Protein AF-A0A371WM91-F1 (afdb_monomer_lite)

Structure (mmCIF, N/CA/C/O backbone):
data_AF-A0A371WM91-F1
#
_entry.id   AF-A0A371WM91-F1
#
loop_
_atom_site.group_PDB
_atom_site.id
_atom_site.type_symbol
_atom_site.label_atom_id
_atom_site.label_alt_id
_atom_site.label_comp_id
_atom_site.label_asym_id
_atom_site.label_entity_id
_atom_site.label_seq_id
_atom_site.pdbx_PDB_ins_code
_atom_site.Cartn_x
_atom_site.Cartn_y
_atom_site.Cartn_z
_atom_site.occupancy
_atom_site.B_iso_or_equiv
_atom_site.auth_seq_id
_atom_site.auth_comp_id
_atom_site.auth_asym_id
_atom_site.auth_atom_id
_atom_site.pdbx_PDB_model_num
ATOM 1 N N . MET A 1 1 ? 19.355 2.948 -16.212 1.00 55.41 1 MET A N 1
ATOM 2 C CA . MET A 1 1 ? 19.288 2.008 -15.069 1.00 55.41 1 MET A CA 1
ATOM 3 C C . MET A 1 1 ? 19.143 2.618 -13.661 1.00 55.41 1 MET A C 1
ATOM 5 O O . MET A 1 1 ? 18.776 1.876 -12.768 1.00 55.41 1 MET A O 1
ATOM 9 N N . ARG A 1 2 ? 19.406 3.915 -13.388 1.00 61.53 2 ARG A N 1
ATOM 10 C CA . ARG A 1 2 ? 19.290 4.474 -12.008 1.00 61.53 2 ARG A CA 1
ATOM 11 C C . ARG A 1 2 ? 18.017 5.289 -11.729 1.00 61.53 2 ARG A C 1
ATOM 13 O O . ARG A 1 2 ? 17.602 5.388 -10.582 1.00 61.53 2 ARG A O 1
ATOM 20 N N . THR A 1 3 ? 17.380 5.840 -12.759 1.00 77.94 3 THR A N 1
ATOM 21 C CA . THR A 1 3 ? 16.224 6.744 -12.624 1.00 77.94 3 THR A CA 1
ATOM 22 C C . THR A 1 3 ? 14.927 6.024 -12.261 1.00 77.94 3 THR A C 1
ATOM 24 O O . THR A 1 3 ? 14.209 6.503 -11.393 1.00 77.94 3 THR A O 1
ATOM 27 N N . ILE A 1 4 ? 14.649 4.857 -12.851 1.00 74.75 4 ILE A N 1
ATOM 28 C CA . ILE A 1 4 ? 13.428 4.077 -12.567 1.00 74.75 4 ILE A CA 1
ATOM 29 C C . ILE A 1 4 ? 13.428 3.548 -11.131 1.00 74.75 4 ILE A C 1
ATOM 31 O O . ILE A 1 4 ? 12.414 3.619 -10.446 1.00 74.75 4 ILE A O 1
ATOM 35 N N . ILE A 1 5 ? 14.579 3.078 -10.647 1.00 75.06 5 ILE A N 1
ATOM 36 C CA . ILE A 1 5 ? 14.724 2.594 -9.269 1.00 75.06 5 ILE A CA 1
ATOM 37 C C . ILE A 1 5 ? 14.517 3.745 -8.274 1.00 75.06 5 ILE A C 1
ATOM 39 O O . ILE A 1 5 ? 13.787 3.589 -7.300 1.00 75.06 5 ILE A O 1
ATOM 43 N N . ALA A 1 6 ? 15.100 4.921 -8.529 1.00 81.69 6 ALA A N 1
ATOM 44 C CA . ALA A 1 6 ? 14.884 6.100 -7.688 1.00 81.69 6 ALA A CA 1
ATOM 45 C C . ALA A 1 6 ? 13.417 6.570 -7.707 1.00 81.69 6 ALA A C 1
ATOM 47 O O . ALA A 1 6 ? 12.848 6.840 -6.652 1.00 81.69 6 ALA A O 1
ATOM 48 N N . LEU A 1 7 ? 12.788 6.601 -8.889 1.00 81.19 7 LEU A N 1
ATOM 49 C CA . LEU A 1 7 ? 11.366 6.913 -9.046 1.00 81.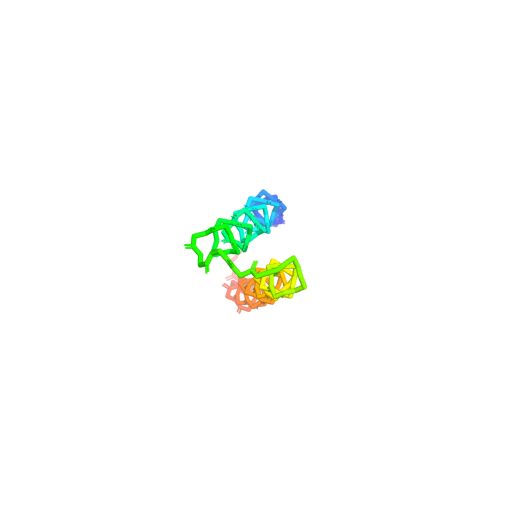19 7 LEU A CA 1
ATOM 50 C C . LEU A 1 7 ? 10.487 5.910 -8.290 1.00 81.19 7 LEU A C 1
ATOM 52 O O . LEU A 1 7 ? 9.503 6.306 -7.680 1.00 81.19 7 LEU A O 1
ATOM 56 N N . PHE A 1 8 ? 10.858 4.630 -8.286 1.00 80.75 8 PHE A N 1
ATOM 57 C CA . PHE A 1 8 ? 10.146 3.596 -7.545 1.00 80.75 8 PHE A CA 1
ATOM 58 C C . PHE A 1 8 ? 10.175 3.836 -6.033 1.00 80.75 8 PHE A C 1
ATOM 60 O O . PHE A 1 8 ? 9.129 3.764 -5.397 1.00 80.75 8 PHE A O 1
ATOM 67 N N . PHE A 1 9 ? 11.336 4.139 -5.448 1.00 81.81 9 PHE A N 1
ATOM 68 C CA . PHE A 1 9 ? 11.411 4.422 -4.011 1.00 81.81 9 PHE A CA 1
ATOM 69 C C . PHE A 1 9 ? 10.653 5.703 -3.633 1.00 81.81 9 PHE A C 1
ATOM 71 O O . PHE A 1 9 ? 10.004 5.740 -2.586 1.00 81.81 9 PHE A O 1
ATOM 78 N N . LEU A 1 10 ? 10.685 6.719 -4.501 1.00 88.19 10 LEU A N 1
ATOM 79 C CA . LEU A 1 10 ? 9.946 7.968 -4.321 1.00 88.19 10 LEU A CA 1
ATOM 80 C C . LEU A 1 10 ? 8.428 7.721 -4.376 1.00 88.19 10 LEU A C 1
ATOM 82 O O . LEU A 1 10 ? 7.744 7.824 -3.362 1.00 88.19 10 LEU A O 1
ATOM 86 N N . VAL A 1 11 ? 7.922 7.272 -5.527 1.00 85.75 11 VAL A N 1
ATOM 87 C CA . VAL A 1 11 ? 6.488 7.022 -5.748 1.00 85.75 11 VAL A CA 1
ATOM 88 C C . VAL A 1 11 ? 5.965 5.940 -4.809 1.00 85.75 11 VAL A C 1
ATOM 90 O O . VAL A 1 11 ? 4.829 6.010 -4.354 1.00 85.75 11 VAL A O 1
ATOM 93 N N . GLY A 1 12 ? 6.781 4.938 -4.486 1.00 85.81 12 GLY A N 1
ATOM 94 C CA . GLY A 1 12 ? 6.395 3.853 -3.594 1.00 85.81 12 GLY A CA 1
ATOM 95 C C . GLY A 1 12 ? 6.112 4.315 -2.174 1.00 85.81 12 GLY A C 1
ATOM 96 O O . GLY A 1 12 ? 5.101 3.920 -1.594 1.00 85.81 12 GLY A O 1
ATOM 97 N N . THR A 1 13 ? 6.961 5.180 -1.623 1.00 87.75 13 THR A N 1
ATOM 98 C CA . THR A 1 13 ? 6.746 5.723 -0.276 1.00 87.75 13 THR A CA 1
ATOM 99 C C . THR A 1 13 ? 5.568 6.697 -0.241 1.00 87.75 13 THR A C 1
ATOM 101 O O . THR A 1 13 ? 4.746 6.618 0.673 1.00 87.75 13 THR A O 1
ATOM 104 N N . GLU A 1 14 ? 5.410 7.533 -1.270 1.00 89.62 14 GLU A N 1
ATOM 105 C CA . GLU A 1 14 ? 4.268 8.446 -1.408 1.00 89.62 14 GLU A CA 1
ATOM 106 C C . GLU A 1 14 ? 2.935 7.700 -1.553 1.00 89.62 14 GLU A C 1
ATOM 108 O O . GLU A 1 14 ? 1.957 8.030 -0.882 1.00 89.62 14 GLU A O 1
ATOM 113 N N . PHE A 1 15 ? 2.893 6.658 -2.386 1.00 88.69 15 PHE A N 1
ATOM 114 C CA . PHE A 1 15 ? 1.675 5.901 -2.659 1.00 88.69 15 PHE A CA 1
ATOM 115 C C . PHE A 1 15 ? 1.213 5.084 -1.447 1.00 88.69 15 PHE A C 1
ATOM 117 O O . PHE A 1 15 ? 0.023 5.064 -1.134 1.00 88.69 15 PHE A O 1
ATOM 124 N N . VAL A 1 16 ? 2.144 4.452 -0.723 1.00 88.50 16 VAL A N 1
ATOM 125 C CA . VAL A 1 16 ? 1.822 3.722 0.515 1.00 88.50 16 VAL A CA 1
ATOM 126 C C . VAL A 1 16 ? 1.331 4.686 1.599 1.00 88.50 16 VAL A C 1
ATOM 128 O O . VAL A 1 16 ? 0.333 4.395 2.259 1.00 88.50 16 VAL A O 1
ATOM 131 N N . GLY A 1 17 ? 1.970 5.853 1.745 1.00 89.06 17 GLY A N 1
ATOM 132 C CA . GLY A 1 17 ? 1.528 6.892 2.678 1.00 89.06 17 GLY A CA 1
ATOM 133 C C . GLY A 1 17 ? 0.140 7.445 2.340 1.00 89.06 17 GLY A C 1
ATOM 134 O O . GLY A 1 17 ? -0.709 7.568 3.223 1.00 89.06 17 GLY A O 1
ATOM 135 N N . ALA A 1 18 ? -0.128 7.709 1.059 1.00 91.00 18 ALA A N 1
ATOM 136 C CA . ALA A 1 18 ? -1.432 8.171 0.588 1.00 91.00 18 ALA A CA 1
ATOM 137 C C . ALA A 1 18 ? -2.532 7.119 0.803 1.00 91.00 18 ALA A C 1
ATOM 139 O O . ALA A 1 18 ? -3.623 7.459 1.259 1.00 91.00 18 ALA A O 1
ATOM 140 N N . ALA A 1 19 ? -2.246 5.842 0.529 1.00 90.62 19 ALA A N 1
ATOM 141 C CA . ALA A 1 19 ? -3.188 4.747 0.750 1.00 90.62 19 ALA A CA 1
ATOM 142 C C . ALA A 1 19 ? -3.513 4.556 2.240 1.00 90.62 19 ALA A C 1
ATOM 144 O O . ALA A 1 19 ? -4.676 4.361 2.594 1.00 90.62 19 ALA A O 1
ATOM 145 N N . TRP A 1 20 ? -2.510 4.677 3.117 1.00 88.31 20 TRP A N 1
ATOM 146 C CA . TRP A 1 20 ? -2.714 4.647 4.566 1.00 88.31 20 TRP A CA 1
ATOM 147 C C . TRP A 1 20 ? -3.602 5.806 5.037 1.00 88.31 20 TRP A C 1
ATOM 149 O O . TRP A 1 20 ? -4.599 5.590 5.726 1.00 88.31 20 TRP A O 1
ATOM 159 N N . ALA A 1 21 ? -3.286 7.036 4.620 1.00 90.88 21 ALA A N 1
ATOM 160 C CA . ALA A 1 21 ? -4.074 8.218 4.962 1.00 90.88 21 ALA A CA 1
ATOM 161 C C . ALA A 1 21 ? -5.521 8.121 4.444 1.00 90.88 21 ALA A C 1
ATOM 163 O O . ALA A 1 21 ? -6.454 8.516 5.144 1.00 90.88 21 ALA A O 1
ATOM 164 N N . ALA A 1 22 ? -5.721 7.547 3.254 1.00 89.50 22 ALA A N 1
ATOM 165 C CA . ALA A 1 22 ? -7.046 7.271 2.709 1.00 89.50 22 ALA A CA 1
ATOM 166 C C . ALA A 1 22 ? -7.821 6.248 3.558 1.00 89.50 22 ALA A C 1
ATOM 168 O O . ALA A 1 22 ? -9.002 6.459 3.829 1.00 89.50 22 ALA A O 1
ATOM 169 N N . GLY A 1 23 ? -7.163 5.181 4.025 1.00 88.50 23 GLY A N 1
ATOM 170 C CA . GLY A 1 23 ? -7.762 4.188 4.921 1.00 88.50 23 GLY A CA 1
ATOM 171 C C . GLY A 1 23 ? -8.229 4.790 6.248 1.00 88.50 23 GLY A C 1
ATOM 172 O O . GLY A 1 23 ? -9.362 4.555 6.671 1.00 88.50 23 GLY A O 1
ATOM 173 N N . TRP A 1 24 ? -7.396 5.639 6.853 1.00 87.38 24 TRP A N 1
ATOM 174 C CA . TRP A 1 24 ? -7.752 6.391 8.057 1.00 87.38 24 TRP A CA 1
ATOM 175 C C . TRP A 1 24 ? -8.929 7.351 7.815 1.00 87.38 24 TRP A C 1
ATOM 177 O O . TRP A 1 24 ? -9.886 7.386 8.592 1.00 87.38 24 TRP A O 1
ATOM 187 N N . ALA A 1 25 ? -8.900 8.099 6.707 1.00 89.50 25 ALA A N 1
ATOM 188 C CA . ALA A 1 25 ? -9.953 9.049 6.361 1.00 89.50 25 ALA A CA 1
ATOM 189 C C . ALA A 1 25 ? -11.304 8.355 6.131 1.00 89.50 25 ALA A C 1
ATOM 191 O O . ALA A 1 25 ? -12.331 8.841 6.602 1.00 89.50 25 ALA A O 1
ATOM 192 N N . LEU A 1 26 ? -11.310 7.197 5.466 1.00 86.00 26 LEU A N 1
ATOM 193 C CA . LEU A 1 26 ? -12.517 6.395 5.265 1.00 86.00 26 LEU A CA 1
ATOM 194 C C . LEU A 1 26 ? -13.048 5.835 6.591 1.00 86.00 26 LEU A C 1
ATOM 196 O O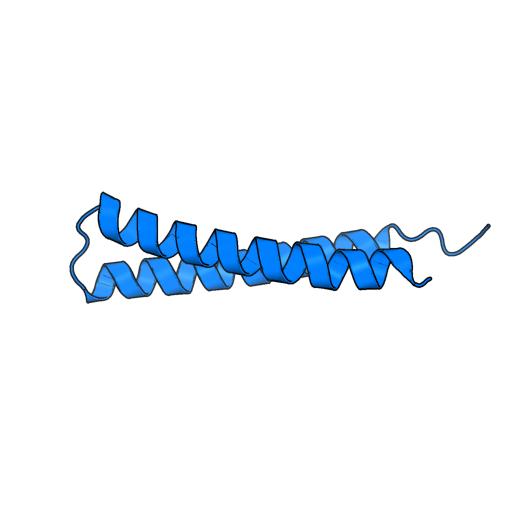 . LEU A 1 26 ? -14.247 5.934 6.852 1.00 86.00 26 LEU A O 1
ATOM 200 N N . GLY A 1 27 ? -12.174 5.333 7.467 1.00 86.06 27 GLY A N 1
ATOM 201 C CA . GLY A 1 27 ? -12.556 4.901 8.815 1.00 86.06 27 GLY A CA 1
ATOM 202 C C . GLY A 1 27 ? -13.230 6.014 9.631 1.00 86.06 27 GLY A C 1
ATOM 203 O O . GLY A 1 27 ? -14.252 5.778 10.280 1.00 86.06 27 GLY A O 1
ATOM 204 N N . GLY A 1 28 ? -12.713 7.244 9.532 1.00 83.31 28 GLY A N 1
ATOM 205 C CA . GLY A 1 28 ? -13.290 8.432 10.168 1.00 83.31 28 GLY A CA 1
ATOM 206 C C . GLY A 1 28 ? -14.611 8.899 9.544 1.00 83.31 28 GLY A C 1
ATOM 207 O O . GLY A 1 28 ? -15.554 9.203 10.274 1.00 83.31 28 GLY A O 1
ATOM 208 N N . MET A 1 29 ? -14.710 8.924 8.210 1.00 84.25 29 MET A N 1
ATOM 209 C CA . MET A 1 29 ? -15.905 9.385 7.486 1.00 84.25 29 MET A CA 1
ATOM 210 C C . MET A 1 29 ? -17.134 8.509 7.740 1.00 84.25 29 MET A C 1
ATOM 212 O O . MET A 1 29 ? -18.238 9.031 7.867 1.00 84.25 29 MET A O 1
ATOM 216 N N . PHE A 1 30 ? -16.957 7.191 7.835 1.00 83.19 30 PHE A N 1
ATOM 217 C CA . PHE A 1 30 ? -18.069 6.270 8.075 1.00 83.19 30 PHE A CA 1
ATOM 218 C C . PHE A 1 30 ? -18.425 6.104 9.565 1.00 83.19 30 PHE A C 1
ATOM 220 O O . PHE A 1 3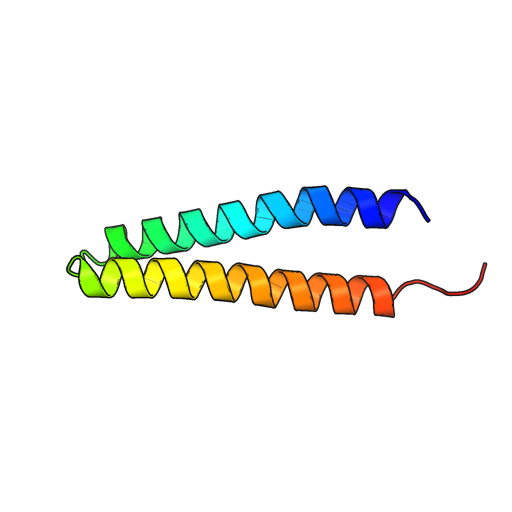0 ? -19.331 5.332 9.871 1.00 83.19 30 PHE A O 1
ATOM 227 N N . GLN A 1 31 ? -17.726 6.789 10.489 1.00 77.75 31 GLN A N 1
ATOM 228 C CA . GLN A 1 31 ? -17.855 6.621 11.951 1.00 77.75 31 GLN A CA 1
ATOM 229 C C . GLN A 1 31 ? -17.926 5.145 12.380 1.00 77.75 31 GLN A C 1
ATOM 231 O O . GLN A 1 31 ? -18.630 4.767 13.321 1.00 77.75 31 GLN A O 1
ATOM 236 N N . LEU A 1 32 ? -17.204 4.291 11.656 1.00 71.81 32 LEU A N 1
ATOM 237 C CA . LEU A 1 32 ? -17.143 2.868 11.924 1.00 71.81 32 LEU A CA 1
ATOM 238 C C . LEU A 1 32 ? -16.503 2.708 13.301 1.00 71.81 32 LEU A C 1
ATOM 240 O O . LEU A 1 32 ? -15.459 3.301 13.570 1.00 71.81 32 LEU A O 1
ATOM 244 N N . GLY A 1 33 ? -17.133 1.935 14.189 1.00 80.12 33 GLY A N 1
ATOM 245 C CA . GLY A 1 33 ? -16.574 1.668 15.514 1.00 80.12 33 GLY A CA 1
ATOM 246 C C . GLY A 1 33 ? -15.099 1.235 15.431 1.00 80.12 33 GLY A C 1
ATOM 247 O O . GLY A 1 33 ? -14.664 0.738 14.386 1.00 80.12 33 GLY A O 1
ATOM 248 N N . PRO A 1 34 ? -14.318 1.390 16.515 1.00 80.44 34 PRO A N 1
ATOM 249 C CA . PRO A 1 34 ? -12.852 1.317 16.484 1.00 80.44 34 PRO A CA 1
ATOM 250 C C . PRO A 1 34 ? -12.308 0.077 15.757 1.00 80.44 34 PRO A C 1
ATOM 252 O O . PRO A 1 34 ? -11.357 0.171 14.988 1.00 80.44 34 PRO A O 1
ATOM 255 N N . THR A 1 35 ? -12.966 -1.073 15.908 1.00 85.62 35 THR A N 1
ATOM 256 C CA . THR A 1 35 ? -12.610 -2.322 15.222 1.00 85.62 35 THR A CA 1
ATOM 257 C C . THR A 1 35 ? -12.716 -2.243 13.694 1.00 85.62 35 THR A C 1
ATOM 259 O O . THR A 1 35 ? -11.786 -2.632 12.996 1.00 85.62 35 THR A O 1
ATOM 262 N N . LEU A 1 36 ? -13.832 -1.744 13.155 1.00 84.06 36 LEU A N 1
ATOM 263 C CA . LEU A 1 36 ? -14.059 -1.658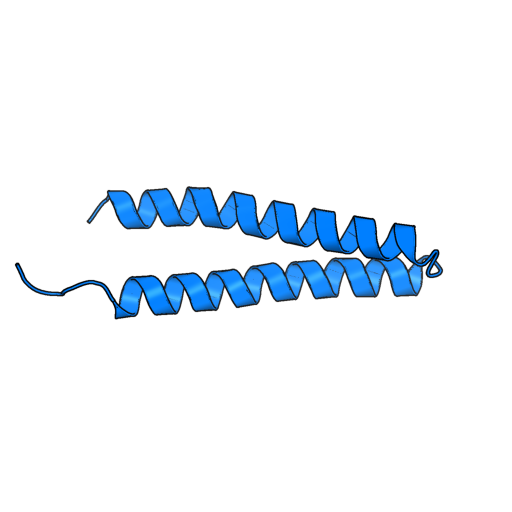 11.706 1.00 84.06 36 LEU A CA 1
ATOM 264 C C . LEU A 1 36 ? -13.188 -0.573 11.062 1.00 84.06 36 LEU A C 1
ATOM 266 O O . LEU A 1 36 ? -12.719 -0.762 9.942 1.00 84.06 36 LEU A O 1
ATOM 270 N N . SER A 1 37 ? -12.934 0.521 11.783 1.00 86.25 37 SER A N 1
ATOM 271 C CA . SER A 1 37 ? -12.031 1.585 11.335 1.00 86.25 37 SER A CA 1
ATOM 272 C C . SER A 1 37 ? -10.605 1.059 11.126 1.00 86.25 37 SER A C 1
ATOM 274 O O . SER A 1 37 ? -10.050 1.211 10.039 1.00 86.25 37 SER A O 1
ATOM 276 N N . HIS A 1 38 ? -10.059 0.311 12.095 1.00 84.06 38 HIS A N 1
ATOM 277 C CA . HIS A 1 38 ? -8.741 -0.320 11.950 1.00 84.06 38 HIS A CA 1
ATOM 278 C C . HIS A 1 38 ? -8.697 -1.380 10.844 1.00 84.06 38 HIS A C 1
ATOM 280 O O . HIS A 1 38 ? -7.705 -1.475 10.124 1.00 84.06 38 HIS A O 1
ATOM 286 N N . ILE A 1 39 ? -9.766 -2.165 10.664 1.00 88.81 39 ILE A N 1
ATOM 287 C CA . ILE A 1 39 ? -9.841 -3.126 9.553 1.00 88.81 39 ILE A CA 1
ATOM 288 C C . ILE A 1 39 ? -9.792 -2.391 8.210 1.00 88.81 39 ILE A C 1
ATOM 290 O O . ILE A 1 39 ? -9.077 -2.827 7.309 1.00 88.81 39 ILE A O 1
ATOM 294 N N . CYS A 1 40 ? -10.523 -1.283 8.068 1.00 87.12 40 CYS A N 1
ATOM 295 C CA . CYS A 1 40 ? -10.538 -0.492 6.839 1.00 87.12 40 CYS A CA 1
ATOM 296 C C . CYS A 1 40 ? -9.170 0.148 6.568 1.00 87.12 40 CYS A C 1
ATOM 298 O O . CYS A 1 40 ? -8.659 0.033 5.456 1.00 87.12 40 CYS A O 1
ATOM 300 N N . GLU A 1 41 ? -8.542 0.720 7.598 1.00 89.00 41 GLU A N 1
ATOM 301 C CA . GLU A 1 41 ? -7.191 1.287 7.546 1.00 89.00 41 GLU A CA 1
ATOM 302 C C . GLU A 1 41 ? -6.158 0.256 7.067 1.00 89.00 41 GLU A C 1
ATOM 304 O O . GLU A 1 41 ? -5.478 0.477 6.062 1.00 89.00 41 GLU A O 1
ATOM 309 N N . ILE A 1 42 ? -6.103 -0.914 7.712 1.00 89.12 42 ILE A N 1
ATOM 310 C CA . ILE A 1 42 ? -5.171 -1.994 7.353 1.00 89.12 42 ILE A CA 1
ATOM 311 C C . ILE A 1 42 ? -5.472 -2.538 5.950 1.00 89.12 42 ILE A C 1
ATOM 313 O O . ILE A 1 42 ? -4.549 -2.825 5.187 1.00 89.12 42 ILE A O 1
ATOM 317 N N . SER A 1 43 ? -6.749 -2.655 5.578 1.00 90.81 43 SER A N 1
ATOM 318 C CA . SER A 1 43 ? -7.150 -3.133 4.248 1.00 90.81 43 SER A CA 1
ATOM 319 C C . SER A 1 43 ? -6.723 -2.163 3.146 1.00 90.81 43 SER A C 1
ATOM 321 O O . SER A 1 43 ? -6.212 -2.594 2.114 1.00 90.81 43 SER A O 1
ATOM 323 N N . PHE A 1 44 ? -6.878 -0.857 3.369 1.00 88.88 44 PHE A N 1
ATOM 324 C CA . PHE A 1 44 ? -6.433 0.178 2.434 1.00 88.88 44 PHE A CA 1
ATOM 325 C C . PHE A 1 44 ? -4.910 0.261 2.344 1.00 88.88 44 PHE A C 1
ATOM 327 O O . PHE A 1 44 ? -4.371 0.388 1.245 1.00 88.88 44 PHE A O 1
ATOM 334 N N . ALA A 1 45 ? -4.207 0.105 3.465 1.00 88.12 45 ALA A N 1
ATOM 335 C CA . ALA A 1 45 ? -2.752 0.016 3.479 1.00 88.12 45 ALA A CA 1
ATOM 336 C C . ALA A 1 45 ? -2.240 -1.196 2.680 1.00 88.12 45 ALA A C 1
ATOM 338 O O . ALA A 1 45 ? -1.334 -1.065 1.852 1.00 88.12 45 ALA A O 1
ATOM 339 N N . LEU A 1 46 ? -2.855 -2.369 2.874 1.00 90.62 46 LEU A N 1
ATOM 340 C CA . LEU A 1 46 ? -2.558 -3.580 2.106 1.00 90.62 46 LEU A CA 1
ATOM 341 C C . LEU A 1 46 ? -2.856 -3.390 0.616 1.00 90.62 46 LEU A C 1
ATOM 343 O O . LEU A 1 46 ? -2.032 -3.759 -0.218 1.00 90.62 46 LEU A O 1
ATOM 347 N N . LEU A 1 47 ? -3.989 -2.774 0.268 1.00 90.69 47 LEU A N 1
ATOM 348 C CA . LEU A 1 47 ? -4.319 -2.437 -1.119 1.00 90.69 47 LEU A CA 1
ATOM 349 C C . LEU A 1 47 ? -3.285 -1.490 -1.737 1.00 90.69 47 LEU A C 1
ATOM 351 O O . LEU A 1 47 ? -2.879 -1.707 -2.878 1.00 90.69 47 LEU A O 1
ATOM 355 N N . GLY A 1 48 ? -2.808 -0.499 -0.981 1.00 88.19 48 GLY A N 1
ATOM 356 C CA . GLY A 1 48 ? -1.724 0.395 -1.387 1.00 88.19 48 GLY A CA 1
ATOM 357 C C . GLY A 1 48 ? -0.434 -0.360 -1.717 1.00 88.19 48 GLY A C 1
ATOM 358 O O . GLY A 1 48 ? 0.161 -0.158 -2.776 1.00 88.19 48 GLY A O 1
ATOM 359 N N . LEU A 1 49 ? -0.033 -1.300 -0.859 1.00 88.56 49 LEU A N 1
ATOM 360 C CA . LEU A 1 49 ? 1.137 -2.150 -1.102 1.00 88.56 49 LEU A CA 1
ATOM 361 C C . LEU A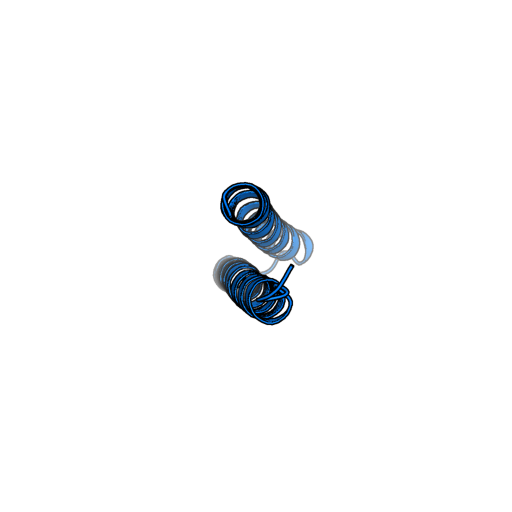 1 49 ? 0.960 -3.069 -2.316 1.00 88.56 49 LEU A C 1
ATOM 363 O O . LEU A 1 49 ? 1.881 -3.210 -3.121 1.00 88.56 49 LEU A O 1
ATOM 367 N N . VAL A 1 50 ? -0.215 -3.678 -2.477 1.00 89.56 50 VAL A N 1
ATOM 368 C CA . VAL A 1 50 ? -0.511 -4.561 -3.614 1.00 89.56 50 VAL A CA 1
ATOM 369 C C . VAL A 1 50 ? -0.501 -3.777 -4.926 1.00 89.56 50 VAL A C 1
ATOM 371 O O . VAL A 1 50 ? 0.114 -4.216 -5.898 1.00 89.56 50 VAL A O 1
ATOM 374 N N . ALA A 1 51 ? -1.128 -2.602 -4.969 1.00 87.50 51 ALA A N 1
ATOM 375 C CA . ALA A 1 51 ? -1.111 -1.745 -6.149 1.00 87.50 51 ALA A CA 1
ATOM 376 C C . ALA A 1 51 ? 0.309 -1.254 -6.477 1.00 87.50 51 ALA A C 1
ATOM 378 O O . ALA A 1 51 ? 0.697 -1.296 -7.646 1.00 87.50 51 ALA A O 1
ATOM 379 N N . LEU A 1 52 ? 1.124 -0.908 -5.473 1.00 86.56 52 LEU A N 1
ATOM 380 C CA . LEU A 1 52 ? 2.541 -0.597 -5.680 1.00 86.56 52 LEU A CA 1
ATOM 381 C C . LEU A 1 52 ? 3.317 -1.793 -6.254 1.00 86.56 52 LEU A C 1
ATOM 383 O O . LEU A 1 52 ? 4.108 -1.628 -7.183 1.00 86.56 52 LEU A O 1
ATOM 387 N N . TYR A 1 53 ? 3.072 -3.005 -5.750 1.00 86.06 53 TYR A N 1
ATOM 388 C CA . TYR A 1 53 ? 3.684 -4.227 -6.276 1.00 86.06 53 TYR A CA 1
ATOM 389 C C . T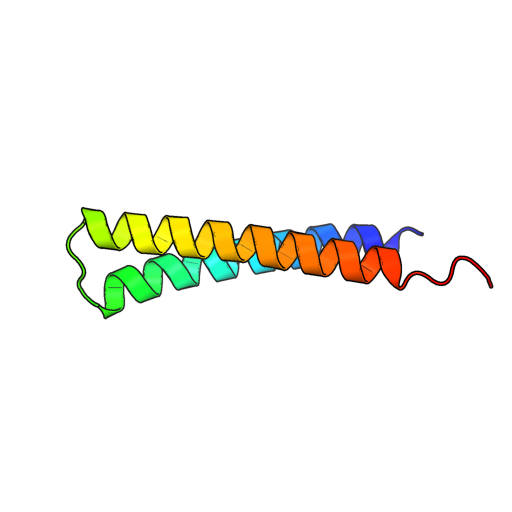YR A 1 53 ? 3.320 -4.460 -7.750 1.00 86.06 53 TYR A C 1
ATOM 391 O O . TYR A 1 53 ? 4.195 -4.758 -8.566 1.00 86.06 53 TYR A O 1
ATOM 399 N N . TYR A 1 54 ? 2.052 -4.275 -8.128 1.00 86.06 54 TYR A N 1
ATOM 400 C CA . TYR A 1 54 ? 1.622 -4.375 -9.526 1.00 86.06 54 TYR A CA 1
ATOM 401 C C . TYR A 1 54 ? 2.204 -3.270 -10.406 1.00 86.06 54 TYR A C 1
ATOM 403 O O . TYR A 1 54 ? 2.589 -3.544 -11.547 1.00 86.06 54 TYR A O 1
ATOM 411 N N . PHE A 1 55 ? 2.300 -2.046 -9.888 1.00 82.06 55 PHE A N 1
ATOM 412 C CA . PHE A 1 55 ? 2.929 -0.930 -10.583 1.00 82.06 55 PHE A CA 1
ATOM 413 C C . PHE A 1 55 ? 4.405 -1.229 -10.864 1.00 82.06 55 PHE A C 1
ATOM 415 O O . PHE A 1 55 ? 4.842 -1.130 -12.008 1.00 82.06 55 PHE A O 1
ATOM 422 N N . LEU A 1 56 ? 5.141 -1.722 -9.864 1.00 79.44 56 LEU A N 1
ATOM 423 C CA . LEU A 1 56 ? 6.533 -2.149 -10.004 1.00 79.44 56 LEU A CA 1
ATOM 424 C C . LEU A 1 56 ? 6.682 -3.291 -11.010 1.00 79.44 56 LEU A C 1
ATOM 426 O O . LEU A 1 56 ? 7.518 -3.231 -11.909 1.00 79.44 56 LEU A O 1
ATOM 430 N N . ARG A 1 57 ? 5.844 -4.324 -10.892 1.00 83.12 57 ARG A N 1
ATOM 431 C CA . ARG A 1 57 ? 5.851 -5.463 -11.815 1.00 83.12 57 ARG A CA 1
ATOM 432 C C . ARG A 1 57 ? 5.596 -5.016 -13.253 1.00 83.12 57 ARG A C 1
ATOM 434 O O . ARG A 1 57 ? 6.201 -5.554 -14.177 1.00 83.12 57 ARG A O 1
ATOM 441 N N . THR A 1 58 ? 4.716 -4.038 -13.444 1.00 78.94 58 THR A N 1
ATOM 442 C CA . THR A 1 58 ? 4.415 -3.462 -14.759 1.00 78.94 58 THR A CA 1
ATOM 443 C C . THR A 1 58 ? 5.572 -2.612 -15.271 1.00 78.94 58 THR A C 1
ATOM 445 O O . THR A 1 58 ? 5.938 -2.767 -16.432 1.00 78.94 58 THR A O 1
ATOM 448 N N . ALA A 1 59 ? 6.179 -1.779 -14.422 1.00 74.88 59 ALA A N 1
ATOM 449 C CA . ALA A 1 59 ? 7.313 -0.929 -14.776 1.00 74.88 59 ALA A CA 1
ATOM 450 C C . ALA A 1 59 ? 8.532 -1.753 -15.215 1.00 74.88 59 ALA A C 1
ATOM 452 O O . ALA A 1 59 ? 9.082 -1.489 -16.276 1.00 74.88 59 ALA A O 1
ATOM 453 N N . ILE A 1 60 ? 8.880 -2.808 -14.467 1.00 73.50 60 ILE A N 1
ATOM 454 C CA . ILE A 1 60 ? 9.974 -3.731 -14.822 1.00 73.50 60 ILE A CA 1
ATOM 455 C C . ILE A 1 60 ? 9.652 -4.483 -16.121 1.00 73.50 60 ILE A C 1
ATOM 457 O O . ILE A 1 60 ? 10.513 -4.668 -16.972 1.00 73.50 60 ILE A O 1
ATOM 461 N N . ARG A 1 61 ? 8.395 -4.910 -16.311 1.00 71.12 61 ARG A N 1
ATOM 462 C CA . ARG A 1 61 ? 7.980 -5.632 -17.526 1.00 71.12 61 ARG A CA 1
ATOM 463 C C . ARG A 1 61 ? 8.034 -4.768 -18.791 1.00 71.12 61 ARG A C 1
ATOM 465 O O . ARG A 1 61 ? 8.171 -5.324 -19.875 1.00 71.12 61 ARG A O 1
ATOM 472 N N . HIS A 1 62 ? 7.884 -3.452 -18.657 1.00 64.56 62 HIS A N 1
ATOM 473 C CA . HIS A 1 62 ? 7.931 -2.504 -19.771 1.00 64.56 62 HIS A CA 1
ATOM 474 C C . HIS A 1 62 ? 9.296 -1.820 -19.913 1.00 64.56 62 HIS A C 1
ATOM 476 O O . HIS A 1 62 ? 9.406 -0.894 -20.712 1.00 64.56 62 HIS A O 1
ATOM 482 N N . GLU A 1 63 ? 10.336 -2.262 -19.196 1.00 59.16 63 GLU A N 1
ATOM 483 C CA . GLU A 1 63 ? 11.698 -1.857 -19.545 1.00 59.16 63 GLU A CA 1
ATOM 484 C C . GLU A 1 63 ? 12.055 -2.443 -20.927 1.00 59.16 63 GLU A C 1
ATOM 486 O O . GLU A 1 63 ? 12.038 -3.668 -21.095 1.00 59.16 63 GLU A O 1
ATOM 491 N N . PRO A 1 64 ? 12.371 -1.610 -21.940 1.00 53.25 64 PRO A N 1
ATOM 492 C CA . PRO A 1 64 ? 12.993 -2.100 -23.158 1.00 53.25 64 PRO A CA 1
ATOM 493 C C . PRO A 1 64 ? 14.387 -2.612 -22.789 1.00 53.25 64 PRO A C 1
ATOM 495 O O . PRO A 1 64 ? 15.251 -1.861 -22.347 1.00 53.25 64 PRO A O 1
ATOM 498 N N . ILE A 1 65 ? 14.596 -3.919 -22.950 1.00 59.47 65 ILE A N 1
ATOM 499 C CA . ILE A 1 65 ? 15.885 -4.581 -22.696 1.00 59.47 65 ILE A CA 1
ATOM 500 C C . ILE A 1 65 ? 16.938 -4.177 -23.758 1.00 59.47 65 ILE A C 1
ATOM 502 O O . ILE A 1 65 ? 18.108 -4.517 -23.616 1.00 59.47 65 ILE A O 1
ATOM 506 N N . PHE A 1 66 ? 16.569 -3.405 -24.789 1.00 53.62 66 PHE A N 1
ATOM 507 C CA . PHE A 1 66 ? 17.475 -2.972 -25.853 1.00 53.62 66 PHE A CA 1
ATOM 508 C C . PHE A 1 66 ? 17.156 -1.552 -26.344 1.00 53.62 66 PHE A C 1
ATOM 510 O O . PHE A 1 66 ? 16.093 -1.338 -26.922 1.00 53.62 66 PHE A O 1
ATOM 517 N N . ASP A 1 67 ? 18.096 -0.632 -26.116 1.00 44.91 67 ASP A N 1
ATOM 518 C CA . ASP A 1 67 ? 18.662 0.304 -27.103 1.00 44.91 67 ASP A CA 1
ATOM 519 C C . ASP A 1 67 ? 20.153 0.492 -26.766 1.00 44.91 67 ASP A C 1
ATOM 521 O O . ASP A 1 67 ? 20.461 0.767 -25.579 1.00 44.91 67 ASP A O 1
#

Radius of gyration: 15.59 Å; chains: 1; bounding box: 37×15×44 Å

Sequence (67 aa):
MRTIIALFFLVGTEFVGAAWAAGWALGGMFQLGPTLSHICEISFALLGLVALYYFLRTAIRHEPIFD

Foldseek 3Di:
DPPVVVVLVVVLVVQLVVLLVVLQVVLVVVVPPPVVSVVSSVVSSVVSNVVSVVVVVVSVVPPPPDD

pLDDT: mean 81.43, std 10.57, range [44.91, 91.0]

Secondary structure (DSSP, 8-state):
--HHHHHHHHHHHHHHHHHHHHHHHHHHHTT--HHHHHHHHHHHHHHHHHHHHHHHHHHHHT--S--